Protein AF-A0A8T7LZI8-F1 (afdb_monomer_lite)

Foldseek 3Di:
DDDDPPPPDDDDPLLVQLLVLQVVCPPVRDLVVSLVVQVVCVVVVHDHSDNDSVVNVCSCVVVVSVVVSVVVVVVVVVVVVVVVVVVVVVVVVVVVVVVVVVVVVVVVVLVVVVVVDDPPPDDVVVVVVVVVVVVVVVCVVPVPDPDDPDPPPDDDPVNVVVVVVVVVVVVVVVVVVD

Secondary structure (DSSP, 8-state):
---------PPPHHHHHHHHHHHHTGGG--HHHHHHHHHHHHHTT---S---HHHHHHHHHHTTHHHHHHHHHHHHHHHHHHHHHHHHHHHHHHHHHHHHHHHHHHHHHHHHHHHH--TTTS-HHHHHHHHHHHHHHHHHH-TTS-------SS--HHHHHHHHHHHHHHHHHHHS--

Structure (mmCIF, N/CA/C/O backbone):
data_AF-A0A8T7LZI8-F1
#
_entry.id   AF-A0A8T7LZI8-F1
#
loop_
_atom_site.group_PDB
_atom_site.id
_atom_site.type_symbol
_atom_site.label_atom_id
_atom_site.label_alt_id
_atom_site.label_comp_id
_atom_site.label_asym_id
_atom_site.label_entity_id
_atom_site.label_seq_id
_atom_site.pdbx_PDB_ins_code
_atom_site.Cartn_x
_atom_site.Cartn_y
_atom_site.Cartn_z
_atom_site.occupancy
_atom_site.B_iso_or_equiv
_atom_site.auth_seq_id
_atom_site.auth_comp_id
_atom_site.auth_asym_id
_atom_site.auth_atom_id
_atom_site.pdbx_PDB_model_num
ATOM 1 N N . MET A 1 1 ? 42.777 -22.485 -9.499 1.00 44.94 1 MET A N 1
ATOM 2 C CA . MET A 1 1 ? 41.342 -22.242 -9.772 1.00 44.94 1 MET A CA 1
ATOM 3 C C . MET A 1 1 ? 41.044 -20.761 -9.567 1.00 44.94 1 MET A C 1
ATOM 5 O O . MET A 1 1 ? 41.254 -20.257 -8.471 1.00 44.94 1 MET A O 1
ATOM 9 N N . GLY A 1 2 ? 40.681 -20.036 -10.628 1.00 43.72 2 GLY A N 1
ATOM 10 C CA . GLY A 1 2 ? 40.571 -18.573 -10.607 1.00 43.72 2 GLY A CA 1
ATOM 11 C C . GLY A 1 2 ? 39.352 -18.068 -9.830 1.00 43.72 2 GLY A C 1
ATOM 12 O O . GLY A 1 2 ? 38.218 -18.408 -10.163 1.00 43.72 2 GLY A O 1
ATOM 13 N N . ARG A 1 3 ? 39.579 -17.220 -8.818 1.00 46.84 3 ARG A N 1
ATOM 14 C CA . ARG A 1 3 ? 38.527 -16.430 -8.161 1.00 46.84 3 ARG A CA 1
ATOM 15 C C . ARG A 1 3 ? 37.904 -15.488 -9.198 1.00 46.84 3 ARG A C 1
ATOM 17 O O . ARG A 1 3 ? 38.565 -14.560 -9.661 1.00 46.84 3 ARG A O 1
ATOM 24 N N . LYS A 1 4 ? 36.641 -15.720 -9.568 1.00 50.69 4 LYS A N 1
ATOM 25 C CA . LYS A 1 4 ? 35.862 -14.780 -10.386 1.00 50.69 4 LYS A CA 1
ATOM 26 C C . LYS A 1 4 ? 35.732 -13.467 -9.608 1.00 50.69 4 LYS A C 1
ATOM 28 O O . LYS A 1 4 ? 35.051 -13.427 -8.586 1.00 50.69 4 LYS A O 1
ATOM 33 N N . LYS A 1 5 ? 36.403 -12.409 -10.073 1.00 49.34 5 LYS A N 1
ATOM 34 C CA . LYS A 1 5 ? 36.212 -11.041 -9.573 1.00 49.34 5 LYS A CA 1
ATOM 35 C C . LYS A 1 5 ? 34.730 -10.686 -9.747 1.00 49.34 5 LYS A C 1
ATOM 37 O O . LYS A 1 5 ? 34.248 -10.633 -10.874 1.00 49.34 5 LYS A O 1
ATOM 42 N N . HIS A 1 6 ? 34.004 -10.500 -8.647 1.00 48.44 6 HIS A N 1
ATOM 43 C CA . HIS A 1 6 ? 32.673 -9.897 -8.682 1.00 48.44 6 HIS A CA 1
ATOM 44 C C . HIS A 1 6 ? 32.858 -8.412 -8.998 1.00 48.44 6 HIS A C 1
ATOM 46 O O . HIS A 1 6 ? 33.145 -7.607 -8.116 1.00 48.44 6 HIS A O 1
ATOM 52 N N . THR A 1 7 ? 32.782 -8.055 -10.276 1.00 55.03 7 THR A N 1
ATOM 53 C CA . THR A 1 7 ? 32.773 -6.655 -10.694 1.00 55.03 7 THR A CA 1
ATOM 54 C C . THR A 1 7 ? 31.419 -6.074 -10.303 1.00 55.03 7 THR A C 1
ATOM 56 O O . THR A 1 7 ? 30.397 -6.455 -10.873 1.00 55.03 7 THR A O 1
ATOM 59 N N . VAL A 1 8 ? 31.393 -5.178 -9.316 1.00 59.28 8 VAL A N 1
ATOM 60 C CA . VAL A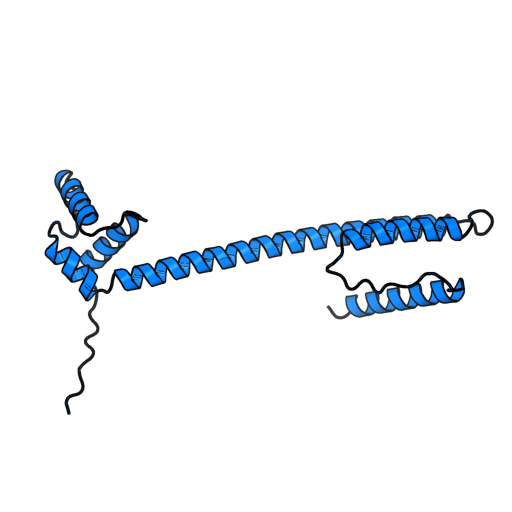 1 8 ? 30.192 -4.399 -8.994 1.00 59.28 8 VAL A CA 1
ATOM 61 C C . VAL A 1 8 ? 29.919 -3.495 -10.191 1.00 59.28 8 VAL A C 1
ATOM 63 O O . VAL A 1 8 ? 30.660 -2.550 -10.458 1.00 59.28 8 VAL A O 1
ATOM 66 N N . VAL A 1 9 ? 28.901 -3.834 -10.976 1.00 69.50 9 VAL A N 1
ATOM 67 C CA . VAL A 1 9 ? 28.511 -3.040 -12.138 1.00 69.50 9 VAL A CA 1
ATOM 68 C C . VAL A 1 9 ? 27.745 -1.824 -11.631 1.00 69.50 9 VAL A C 1
ATOM 70 O O . VAL A 1 9 ? 26.568 -1.921 -11.298 1.00 69.50 9 VAL A O 1
ATOM 73 N N . VAL A 1 10 ? 28.421 -0.679 -11.571 1.00 79.81 10 VAL A N 1
ATOM 74 C CA . VAL A 1 10 ? 27.788 0.593 -11.212 1.00 79.81 10 VAL A CA 1
ATOM 75 C C . VAL A 1 10 ? 26.843 1.023 -12.338 1.00 79.81 10 VAL A C 1
ATOM 77 O O . VAL A 1 10 ? 27.173 0.961 -13.529 1.00 79.81 10 VAL A O 1
ATOM 80 N N . GLU A 1 11 ? 25.629 1.406 -11.963 1.00 86.00 11 GLU A N 1
ATOM 81 C CA . GLU A 1 11 ? 24.611 1.888 -12.887 1.00 86.00 11 GLU A CA 1
ATOM 82 C C . GLU A 1 11 ? 24.877 3.331 -13.289 1.00 86.00 11 GLU A C 1
ATOM 84 O O . GLU A 1 11 ? 25.244 4.167 -12.469 1.00 86.00 11 GLU A O 1
ATOM 89 N N . THR A 1 12 ? 24.718 3.623 -14.578 1.00 91.31 12 THR A N 1
ATOM 90 C CA . THR A 1 12 ? 24.868 4.993 -15.071 1.00 91.31 12 THR A CA 1
ATOM 91 C C . THR A 1 12 ? 23.624 5.811 -14.741 1.00 91.31 12 THR A C 1
ATOM 93 O O . THR A 1 12 ? 22.514 5.280 -14.700 1.00 91.31 12 THR A O 1
ATOM 96 N N . GLU A 1 13 ? 23.775 7.124 -14.593 1.00 92.38 13 GLU A N 1
ATOM 97 C CA . GLU A 1 13 ? 22.636 8.018 -14.362 1.00 92.38 13 GLU A CA 1
ATOM 98 C C . GLU A 1 13 ? 21.570 7.889 -15.467 1.00 92.38 13 GLU A C 1
ATOM 100 O O . GLU A 1 13 ? 20.379 7.788 -15.185 1.00 92.38 13 GLU A O 1
ATOM 105 N N . ARG A 1 14 ? 21.995 7.763 -16.733 1.00 93.94 14 ARG A N 1
ATOM 106 C CA . ARG A 1 14 ? 21.086 7.570 -17.877 1.00 93.94 14 ARG A CA 1
ATOM 107 C C . ARG A 1 14 ? 20.278 6.275 -17.773 1.00 93.94 14 ARG A C 1
ATOM 109 O O . ARG A 1 14 ? 19.088 6.279 -18.075 1.00 93.94 14 ARG A O 1
ATOM 116 N N . SER A 1 15 ? 20.892 5.172 -17.344 1.00 93.69 15 SER A N 1
ATOM 117 C CA . SER A 1 15 ? 20.163 3.914 -17.141 1.00 93.69 15 SER A CA 1
ATOM 118 C C . SER A 1 15 ? 19.197 3.998 -15.962 1.00 93.69 15 SER A C 1
ATOM 120 O O . SER A 1 15 ? 18.090 3.481 -16.078 1.00 93.69 15 SER A O 1
ATOM 122 N N . GLN A 1 16 ? 19.556 4.705 -14.886 1.00 94.56 16 GLN A N 1
ATOM 123 C CA . GLN A 1 16 ? 18.649 4.920 -13.757 1.00 94.56 16 GLN A CA 1
ATOM 124 C C . GLN A 1 16 ? 17.446 5.786 -14.164 1.00 94.56 16 GLN A C 1
ATOM 126 O O . GLN A 1 16 ? 16.307 5.424 -13.887 1.00 94.56 16 GLN A O 1
ATOM 131 N N . GLN A 1 17 ? 17.669 6.881 -14.897 1.00 95.56 17 GLN A N 1
ATOM 132 C CA . GLN A 1 17 ? 16.585 7.699 -15.456 1.00 95.56 17 GLN A CA 1
ATOM 133 C C . GLN A 1 17 ? 15.675 6.870 -16.378 1.00 95.56 17 GLN A C 1
ATOM 135 O O . GLN A 1 17 ? 14.451 6.997 -16.336 1.00 95.56 17 GLN A O 1
ATOM 140 N N . ALA A 1 18 ? 16.258 5.979 -17.188 1.00 96.44 18 ALA A N 1
ATOM 141 C CA . ALA A 1 18 ? 15.488 5.083 -18.040 1.00 96.44 18 ALA A CA 1
ATOM 142 C C . ALA A 1 18 ? 14.675 4.054 -17.241 1.00 96.44 18 ALA A C 1
ATOM 144 O O . ALA A 1 18 ? 13.542 3.760 -17.619 1.00 96.44 18 ALA A O 1
ATOM 145 N N . PHE A 1 19 ? 15.217 3.552 -16.130 1.00 96.56 19 PHE A N 1
ATOM 146 C CA . PHE A 1 19 ? 14.504 2.670 -15.214 1.00 96.56 19 PHE A CA 1
ATOM 147 C C . PHE A 1 19 ? 13.309 3.367 -14.554 1.00 96.56 19 PHE A C 1
ATOM 149 O O . PHE A 1 19 ? 12.219 2.802 -14.549 1.00 96.56 19 PHE A O 1
ATOM 156 N N . GLU A 1 20 ? 13.465 4.591 -14.045 1.00 96.38 20 GLU A N 1
ATOM 157 C CA . GLU A 1 20 ? 12.340 5.325 -13.443 1.00 96.38 20 GLU A CA 1
ATOM 158 C C . GLU A 1 20 ? 11.250 5.635 -14.479 1.00 96.38 20 GLU A C 1
ATOM 160 O O . GLU A 1 20 ? 10.063 5.457 -14.210 1.00 96.38 20 GLU A O 1
ATOM 165 N N . ALA A 1 21 ? 11.635 6.006 -15.706 1.00 96.00 2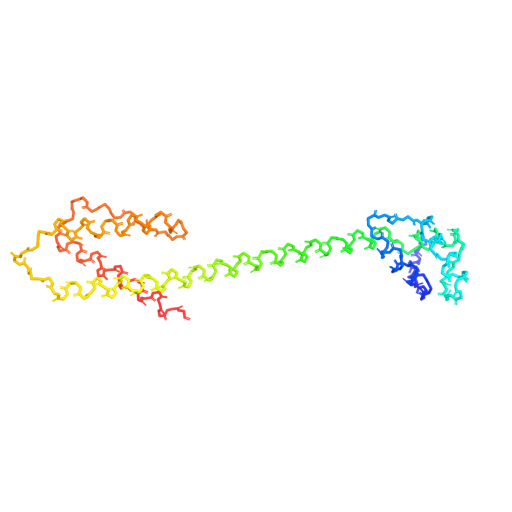1 ALA A N 1
ATOM 166 C CA . ALA A 1 21 ? 10.684 6.174 -16.804 1.00 96.00 21 ALA A CA 1
ATOM 167 C C . ALA A 1 21 ? 9.980 4.855 -17.172 1.00 96.00 21 ALA A C 1
ATOM 169 O O . ALA A 1 21 ? 8.788 4.856 -17.475 1.00 96.00 21 ALA A O 1
ATOM 170 N N . TYR A 1 22 ? 10.694 3.727 -17.123 1.00 96.62 22 TYR A N 1
ATOM 171 C CA . TYR A 1 22 ? 10.129 2.393 -17.330 1.00 96.62 22 TYR A CA 1
ATOM 172 C C . TYR A 1 22 ? 9.144 2.004 -16.223 1.00 96.62 22 TYR A C 1
ATOM 174 O O . TYR A 1 22 ? 8.077 1.461 -16.510 1.00 96.62 22 TYR A O 1
ATOM 182 N N . TRP A 1 23 ? 9.478 2.313 -14.969 1.00 95.44 23 TRP A N 1
ATOM 183 C CA . TRP A 1 23 ? 8.613 2.113 -13.809 1.00 95.44 23 TRP A CA 1
ATOM 184 C C . TRP A 1 23 ? 7.327 2.942 -13.911 1.00 95.44 23 TRP A C 1
ATOM 186 O O . TRP A 1 23 ? 6.235 2.407 -13.717 1.00 95.44 23 TRP A O 1
ATOM 196 N N . ALA A 1 24 ? 7.439 4.209 -14.318 1.00 95.38 24 ALA A N 1
ATOM 197 C CA . ALA A 1 24 ? 6.314 5.129 -14.480 1.00 95.38 24 ALA A CA 1
ATOM 198 C C . ALA A 1 24 ? 5.274 4.681 -15.529 1.00 95.38 24 ALA A C 1
ATOM 200 O O . ALA A 1 24 ? 4.142 5.158 -15.508 1.00 95.38 24 ALA A O 1
ATOM 201 N N . LEU A 1 25 ? 5.608 3.736 -16.419 1.00 94.31 25 LEU A N 1
ATOM 202 C CA . LEU A 1 25 ? 4.638 3.122 -17.341 1.00 94.31 25 LEU A CA 1
ATOM 203 C C . LEU A 1 25 ? 3.618 2.203 -16.634 1.00 94.31 25 LEU A C 1
ATOM 205 O O . LEU A 1 25 ? 2.662 1.744 -17.267 1.00 94.31 25 LEU A O 1
ATOM 209 N N . GLY A 1 26 ? 3.813 1.900 -15.345 1.00 91.75 26 GLY A N 1
ATOM 210 C CA . GLY A 1 26 ? 2.856 1.153 -14.532 1.00 91.75 26 GLY A CA 1
ATOM 211 C C . GLY A 1 26 ? 2.614 -0.266 -15.050 1.00 91.75 26 GLY A C 1
ATOM 212 O O . GLY A 1 26 ? 3.538 -0.940 -15.505 1.00 91.75 26 GLY A O 1
ATOM 213 N N . ALA A 1 27 ? 1.372 -0.752 -14.983 1.00 88.88 27 ALA A N 1
ATOM 214 C CA . ALA A 1 27 ? 1.004 -2.108 -15.414 1.00 88.88 27 ALA A CA 1
ATOM 215 C C . ALA A 1 27 ? 1.249 -2.369 -16.914 1.00 88.88 27 ALA A C 1
ATOM 217 O O . ALA A 1 27 ? 1.438 -3.506 -17.333 1.00 88.88 27 ALA A O 1
ATOM 218 N N . SER A 1 28 ? 1.298 -1.309 -17.723 1.00 89.69 28 SER A N 1
ATOM 219 C CA . SER A 1 28 ? 1.520 -1.373 -19.168 1.00 89.69 28 SER A CA 1
ATOM 220 C C . SER A 1 28 ? 2.997 -1.363 -19.571 1.00 89.69 28 SER A C 1
ATOM 222 O O . SER A 1 28 ? 3.291 -1.221 -20.759 1.00 89.69 28 SER A O 1
ATOM 224 N N . ARG A 1 29 ? 3.931 -1.483 -18.621 1.00 93.06 29 ARG A N 1
ATOM 225 C CA . ARG A 1 29 ? 5.375 -1.394 -18.870 1.00 93.06 29 ARG A CA 1
ATOM 226 C C . ARG A 1 29 ? 5.850 -2.405 -19.922 1.00 93.06 29 ARG A C 1
ATOM 228 O O . ARG A 1 29 ? 5.639 -3.607 -19.809 1.00 93.06 29 ARG A O 1
ATOM 235 N N . SER A 1 30 ? 6.526 -1.904 -20.952 1.00 96.25 30 SER A N 1
ATOM 236 C CA . SER A 1 30 ? 7.276 -2.712 -21.917 1.00 96.25 30 SER A CA 1
ATOM 237 C C . SER A 1 30 ? 8.419 -1.878 -22.490 1.00 96.25 30 SER A C 1
ATOM 239 O O . SER A 1 30 ? 8.333 -0.649 -22.541 1.00 96.25 30 SER A O 1
ATOM 241 N N . GLN A 1 31 ? 9.512 -2.528 -22.885 1.00 95.56 31 GLN A N 1
ATOM 242 C CA . GLN A 1 31 ? 10.673 -1.822 -23.438 1.00 95.56 31 GLN A CA 1
ATOM 243 C C . GLN A 1 31 ? 10.320 -1.098 -24.747 1.00 95.56 31 GLN A C 1
ATOM 245 O O . GLN A 1 31 ? 10.836 -0.014 -25.005 1.00 95.56 31 GLN A O 1
ATOM 250 N N . VAL A 1 32 ? 9.396 -1.662 -25.534 1.00 96.56 32 VAL A N 1
ATOM 251 C CA . VAL A 1 32 ? 8.866 -1.045 -26.759 1.00 96.56 32 VAL A CA 1
ATOM 252 C C . VAL A 1 32 ? 8.115 0.244 -26.430 1.00 96.56 32 VAL A C 1
ATOM 254 O O . VAL A 1 32 ? 8.451 1.291 -26.973 1.00 96.56 32 VAL A O 1
ATOM 257 N N . LYS A 1 33 ? 7.193 0.216 -25.458 1.00 96.44 33 LYS A N 1
ATOM 258 C CA . LYS A 1 33 ? 6.471 1.423 -25.017 1.00 96.44 33 LYS A CA 1
ATOM 259 C C . LYS A 1 33 ? 7.403 2.486 -24.437 1.00 96.44 33 LYS A C 1
ATOM 261 O O . LYS A 1 33 ? 7.206 3.674 -24.672 1.00 96.44 33 LYS A O 1
ATOM 266 N N . LEU A 1 34 ? 8.445 2.076 -23.708 1.00 97.31 34 LEU A N 1
ATOM 267 C CA . LEU A 1 34 ? 9.470 3.007 -23.231 1.00 97.31 34 LEU A CA 1
ATOM 268 C C . LEU A 1 34 ? 10.203 3.674 -24.400 1.00 97.31 34 LEU A C 1
ATOM 270 O O . LEU A 1 34 ? 10.415 4.884 -24.390 1.00 97.31 34 LEU A O 1
ATOM 274 N N . GLN A 1 35 ? 10.564 2.896 -25.420 1.00 97.62 35 GLN A N 1
ATOM 275 C CA . GLN A 1 35 ? 11.215 3.419 -26.614 1.00 97.62 35 GLN A CA 1
ATOM 276 C C . GLN A 1 35 ? 10.308 4.388 -27.381 1.00 97.62 35 GLN A C 1
ATOM 278 O O . GLN A 1 35 ? 10.768 5.451 -27.791 1.00 97.62 35 GLN A O 1
ATOM 283 N N . GLU A 1 36 ? 9.040 4.035 -27.588 1.00 96.81 36 GLU A N 1
ATOM 284 C CA . GLU A 1 36 ? 8.042 4.896 -28.233 1.00 96.81 36 GLU A CA 1
ATOM 285 C C . GLU A 1 36 ? 7.888 6.216 -27.481 1.00 96.81 36 GLU A C 1
ATOM 287 O O . GLU A 1 36 ? 7.964 7.285 -28.092 1.00 96.81 36 GLU A O 1
ATOM 292 N N . LYS A 1 37 ? 7.790 6.152 -26.148 1.00 96.62 37 LYS A N 1
ATOM 293 C CA . LYS A 1 37 ? 7.776 7.338 -25.292 1.00 96.62 37 LYS A CA 1
ATOM 294 C C . LYS A 1 37 ? 9.029 8.189 -25.490 1.00 96.62 37 LYS A C 1
ATOM 296 O O . LYS A 1 37 ? 8.909 9.385 -25.731 1.00 96.62 37 LYS A O 1
ATOM 301 N N . PHE A 1 38 ? 10.223 7.597 -25.459 1.00 97.81 38 PHE A N 1
ATOM 302 C CA . PHE A 1 38 ? 11.460 8.355 -25.661 1.00 97.81 38 PHE A CA 1
ATOM 303 C C . PHE A 1 38 ? 11.595 8.944 -27.066 1.00 97.81 38 PHE A C 1
ATOM 305 O O . PHE A 1 38 ? 12.137 10.038 -27.213 1.00 97.81 38 PHE A O 1
ATOM 312 N N . LYS A 1 39 ? 11.088 8.271 -28.103 1.00 97.50 39 LYS A N 1
ATOM 313 C CA . LYS A 1 39 ? 11.014 8.842 -29.456 1.00 97.50 39 LYS A CA 1
ATOM 314 C C . LYS A 1 39 ? 10.097 10.066 -29.484 1.00 97.50 39 LYS A C 1
ATOM 316 O O . LYS A 1 39 ? 10.491 11.093 -30.031 1.00 97.50 39 LYS A O 1
ATOM 321 N N . ALA A 1 40 ? 8.918 9.970 -28.871 1.00 96.75 40 ALA A N 1
ATOM 322 C CA . ALA A 1 40 ? 7.960 11.068 -28.801 1.00 96.75 40 ALA A CA 1
ATOM 323 C C . ALA A 1 40 ? 8.496 12.258 -27.989 1.00 96.75 40 ALA A C 1
ATOM 325 O O . ALA A 1 40 ? 8.396 13.400 -28.430 1.00 96.75 40 ALA A O 1
ATOM 326 N N . ASP A 1 41 ? 9.109 12.001 -26.835 1.00 96.50 41 ASP A N 1
ATOM 327 C CA . ASP A 1 41 ? 9.698 13.035 -25.980 1.00 96.50 41 ASP A CA 1
ATOM 328 C C . ASP A 1 41 ? 10.868 13.734 -26.691 1.00 96.50 41 ASP A C 1
ATOM 330 O O . ASP A 1 41 ? 10.930 14.963 -26.726 1.00 96.50 41 ASP A O 1
ATOM 334 N N . ARG A 1 42 ? 11.735 12.973 -27.374 1.00 96.62 42 ARG A N 1
ATOM 335 C CA . ARG A 1 42 ? 12.822 13.543 -28.182 1.00 96.62 42 ARG A CA 1
ATOM 336 C C . ARG A 1 42 ? 12.306 14.417 -29.325 1.00 96.62 42 ARG A C 1
ATOM 338 O O . ARG A 1 42 ? 12.898 15.458 -29.593 1.00 96.62 42 ARG A O 1
ATOM 345 N N . ALA A 1 43 ? 11.214 14.023 -29.985 1.00 96.06 43 ALA A N 1
ATOM 346 C CA . ALA A 1 43 ? 10.585 14.828 -31.036 1.00 96.06 43 ALA A CA 1
ATOM 347 C C . ALA A 1 43 ? 10.033 16.164 -30.505 1.00 96.06 43 ALA A C 1
ATOM 349 O O . ALA A 1 43 ? 9.965 17.138 -31.246 1.00 96.06 43 ALA A O 1
ATOM 350 N N . LYS A 1 44 ? 9.703 16.230 -29.210 1.00 96.31 44 LYS A N 1
ATOM 351 C CA . LYS A 1 44 ? 9.296 17.454 -28.503 1.00 96.31 44 LYS A CA 1
ATOM 352 C C . LYS A 1 44 ? 10.479 18.266 -27.956 1.00 96.31 44 LYS A C 1
ATOM 354 O O . LYS A 1 44 ? 10.264 19.225 -27.225 1.00 96.31 44 LYS A O 1
ATOM 359 N N . GLY A 1 45 ? 11.719 17.872 -28.255 1.00 95.50 45 GLY A N 1
ATOM 360 C CA . GLY A 1 45 ? 12.925 18.518 -27.728 1.00 95.50 45 GLY A CA 1
ATOM 361 C C . GLY A 1 45 ? 13.244 18.174 -26.269 1.00 95.50 45 GLY A C 1
ATOM 362 O O . GLY A 1 45 ? 14.147 18.770 -25.688 1.00 95.50 45 GLY A O 1
ATOM 363 N N . ILE A 1 46 ? 12.543 17.208 -25.668 1.00 94.69 46 ILE A N 1
ATOM 364 C CA . ILE A 1 46 ? 12.821 16.753 -24.304 1.00 94.69 46 ILE A CA 1
ATOM 365 C C . ILE A 1 46 ? 14.048 15.837 -24.343 1.00 94.69 46 ILE A C 1
ATOM 367 O O . ILE A 1 46 ? 14.120 14.893 -25.137 1.00 94.69 46 ILE A O 1
ATOM 371 N N . ALA A 1 47 ? 15.028 16.108 -23.481 1.00 93.25 47 ALA A N 1
ATOM 372 C CA . ALA A 1 47 ? 16.206 15.263 -23.348 1.00 93.25 47 ALA A CA 1
ATOM 373 C C . ALA A 1 47 ? 15.806 13.875 -22.823 1.00 93.25 47 ALA A C 1
ATOM 375 O O . ALA A 1 47 ? 15.155 13.755 -21.787 1.00 93.25 47 ALA A O 1
ATOM 376 N N . VAL A 1 48 ? 16.213 12.820 -23.535 1.00 95.50 48 VAL A N 1
ATOM 377 C CA . VAL A 1 48 ? 15.910 11.428 -23.174 1.00 95.50 48 VAL A CA 1
ATOM 378 C C . VAL A 1 48 ? 17.182 10.593 -23.014 1.00 95.50 48 VAL A C 1
ATOM 380 O O . VAL A 1 48 ? 18.167 10.818 -23.730 1.00 95.50 48 VAL A O 1
ATOM 383 N N . PRO A 1 49 ? 17.176 9.570 -22.139 1.00 94.44 49 PRO A N 1
ATOM 384 C CA . PRO A 1 49 ? 18.346 8.730 -21.916 1.00 94.44 49 PRO A CA 1
ATOM 385 C C . PRO A 1 49 ? 18.819 7.981 -23.158 1.00 94.44 49 PRO A C 1
ATOM 387 O O . PRO A 1 49 ? 20.021 7.862 -23.362 1.00 94.44 49 PRO A O 1
ATOM 390 N N . THR A 1 50 ? 17.912 7.479 -23.995 1.00 95.38 50 THR A N 1
ATOM 391 C CA . THR A 1 50 ? 18.217 6.857 -25.292 1.00 95.38 50 THR A CA 1
ATOM 392 C C . THR A 1 50 ? 16.924 6.642 -26.078 1.00 95.38 50 THR A C 1
ATOM 394 O O . THR A 1 50 ? 15.852 6.589 -25.494 1.00 95.38 50 THR A O 1
ATOM 397 N N . VAL A 1 51 ? 17.009 6.479 -27.398 1.00 95.19 51 VAL A N 1
ATOM 398 C CA . VAL A 1 51 ? 15.896 5.994 -28.246 1.00 95.19 51 VAL A CA 1
ATOM 399 C C . VAL A 1 51 ? 16.188 4.612 -28.844 1.00 95.19 51 VAL A C 1
ATOM 401 O O . VAL A 1 51 ? 15.395 4.081 -29.625 1.00 95.19 51 VAL A O 1
ATOM 404 N N . ASN A 1 52 ? 17.344 4.028 -28.519 1.00 96.50 52 ASN A N 1
ATOM 405 C CA . ASN A 1 52 ? 17.787 2.751 -29.061 1.00 96.50 52 ASN A CA 1
ATOM 406 C C . ASN A 1 52 ? 17.263 1.592 -28.201 1.00 96.50 52 ASN A C 1
ATOM 408 O O . ASN A 1 52 ? 17.647 1.450 -27.041 1.00 96.50 52 ASN A O 1
ATOM 412 N N . ILE A 1 53 ? 16.428 0.733 -28.793 1.00 96.25 53 ILE A N 1
ATOM 413 C CA . ILE A 1 53 ? 15.833 -0.416 -28.098 1.00 96.25 53 ILE A CA 1
ATOM 414 C C . ILE A 1 53 ? 16.878 -1.413 -27.592 1.00 96.25 53 ILE A C 1
ATOM 416 O O . ILE A 1 53 ? 16.711 -1.959 -26.506 1.00 96.25 53 ILE A O 1
ATOM 420 N N . ARG A 1 54 ? 17.982 -1.614 -28.326 1.00 96.69 54 ARG A N 1
ATOM 421 C CA . ARG A 1 54 ? 19.042 -2.543 -27.907 1.00 96.69 54 ARG A CA 1
ATOM 422 C C . ARG A 1 54 ? 19.681 -2.072 -26.608 1.00 96.69 54 ARG A C 1
ATOM 424 O O . ARG A 1 54 ? 19.786 -2.845 -25.671 1.00 96.69 54 ARG A O 1
ATOM 431 N N . GLN A 1 55 ? 19.970 -0.777 -26.510 1.00 95.56 55 GLN A N 1
ATOM 432 C CA . GLN A 1 55 ? 20.535 -0.183 -25.300 1.00 95.56 55 GLN A CA 1
ATOM 433 C C . GLN A 1 55 ? 19.582 -0.278 -24.099 1.00 95.56 55 GLN A C 1
ATOM 435 O O . GLN A 1 55 ? 20.026 -0.555 -22.989 1.00 95.56 55 GLN A O 1
ATOM 440 N N . ILE A 1 56 ? 18.275 -0.084 -24.313 1.00 95.69 56 ILE A N 1
ATOM 441 C CA . ILE A 1 56 ? 17.254 -0.272 -23.268 1.00 95.69 56 ILE A CA 1
ATOM 442 C C . ILE A 1 56 ? 17.232 -1.733 -22.800 1.00 95.69 56 ILE A C 1
ATOM 444 O O . ILE A 1 56 ? 17.203 -1.994 -21.597 1.00 95.69 56 ILE A O 1
ATOM 448 N N . SER A 1 57 ? 17.270 -2.681 -23.739 1.00 96.06 57 SER A N 1
ATOM 449 C CA . SER A 1 57 ? 17.314 -4.112 -23.435 1.00 96.06 57 SER A CA 1
ATOM 450 C C . SER A 1 57 ? 18.578 -4.485 -22.658 1.00 96.06 57 SER A C 1
ATOM 452 O O . SER A 1 57 ? 18.492 -5.158 -21.629 1.00 96.06 57 SER A O 1
ATOM 454 N N . ASP A 1 58 ? 19.734 -3.983 -23.092 1.00 96.06 58 ASP A N 1
ATOM 455 C CA . ASP A 1 58 ? 21.020 -4.206 -22.435 1.00 96.06 58 ASP A CA 1
ATOM 456 C C . ASP A 1 58 ? 21.009 -3.668 -21.005 1.00 96.06 58 ASP A C 1
ATOM 458 O O . ASP A 1 58 ? 21.427 -4.364 -20.084 1.00 96.06 58 ASP A O 1
ATOM 462 N N . TRP A 1 59 ? 20.486 -2.458 -20.784 1.00 95.94 59 TRP A N 1
ATOM 463 C CA . TRP A 1 59 ? 20.334 -1.896 -19.441 1.00 95.94 59 TRP A CA 1
ATOM 464 C C . TRP A 1 59 ? 19.381 -2.713 -18.576 1.00 95.94 59 TRP A C 1
ATOM 466 O O . TRP A 1 59 ? 19.721 -3.039 -17.439 1.00 95.94 59 TRP A O 1
ATOM 476 N N . SER A 1 60 ? 18.228 -3.101 -19.117 1.00 94.88 60 SER A N 1
ATOM 477 C CA . SER A 1 60 ? 17.255 -3.922 -18.401 1.00 94.88 60 SER A CA 1
ATOM 478 C C . SER A 1 60 ? 17.851 -5.247 -17.928 1.00 94.88 60 SER A C 1
ATOM 480 O O . SER A 1 60 ? 17.560 -5.675 -16.808 1.00 94.88 60 SER A O 1
ATOM 482 N N . ALA A 1 61 ? 18.666 -5.896 -18.764 1.00 94.38 61 ALA A N 1
ATOM 483 C CA . ALA A 1 61 ? 19.340 -7.144 -18.424 1.00 94.38 61 ALA A CA 1
ATOM 484 C C . ALA A 1 61 ? 20.501 -6.910 -17.446 1.00 94.38 61 ALA A C 1
ATOM 486 O O . ALA A 1 61 ? 20.547 -7.518 -16.378 1.00 94.38 61 ALA A O 1
ATOM 487 N N . LYS A 1 62 ? 21.406 -5.984 -17.779 1.00 93.81 62 LYS A N 1
ATOM 488 C CA . LYS A 1 62 ? 22.630 -5.693 -17.021 1.00 93.81 62 LYS A CA 1
ATOM 489 C C . LYS A 1 62 ? 22.353 -5.187 -15.606 1.00 93.81 62 LYS A C 1
ATOM 491 O O . LYS A 1 62 ? 23.073 -5.556 -14.685 1.00 93.81 62 LYS A O 1
ATOM 496 N N . TYR A 1 63 ? 21.320 -4.363 -15.436 1.00 93.56 63 TYR A N 1
ATOM 497 C CA . TYR A 1 63 ? 20.950 -3.756 -14.153 1.00 93.56 63 TYR A CA 1
ATOM 498 C C . TYR A 1 63 ? 19.741 -4.427 -13.492 1.00 93.56 63 TYR A C 1
ATOM 500 O O . TYR A 1 63 ? 19.215 -3.922 -12.499 1.00 93.56 63 TYR A O 1
ATOM 508 N N . GLY A 1 64 ? 19.282 -5.561 -14.032 1.00 93.19 64 GLY A N 1
ATOM 509 C CA . GLY A 1 64 ? 18.266 -6.400 -13.401 1.00 93.19 64 GLY A CA 1
ATOM 510 C C . GLY A 1 64 ? 16.943 -5.683 -13.133 1.00 93.19 64 GLY A C 1
ATOM 511 O O . GLY A 1 64 ? 16.355 -5.861 -12.066 1.00 93.19 64 GLY A O 1
ATOM 512 N N . TRP A 1 65 ? 16.451 -4.883 -14.084 1.00 94.50 65 TRP A N 1
ATOM 513 C 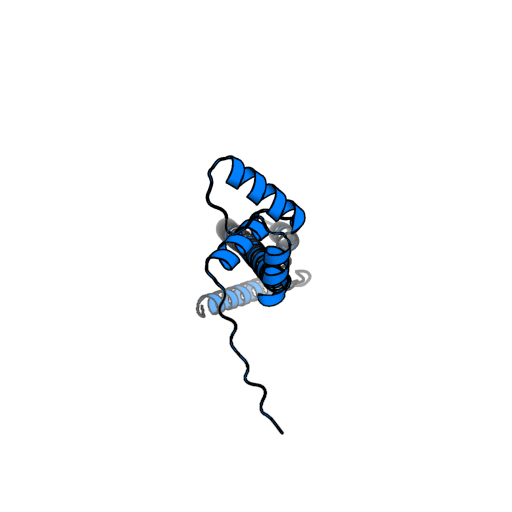CA . TRP A 1 65 ? 15.249 -4.056 -13.892 1.00 94.50 65 TRP A CA 1
ATOM 514 C C . TRP A 1 65 ? 14.028 -4.867 -13.451 1.00 94.50 65 TRP A C 1
ATOM 516 O O . TRP A 1 65 ? 13.274 -4.425 -12.591 1.00 94.50 65 TRP A O 1
ATOM 526 N N . GLN A 1 66 ? 13.867 -6.088 -13.968 1.00 93.38 66 GLN A N 1
ATOM 527 C CA . GLN A 1 66 ? 12.775 -6.981 -13.566 1.00 93.38 66 GLN A CA 1
ATOM 528 C C . GLN A 1 66 ? 12.864 -7.387 -12.090 1.00 93.38 66 GLN A C 1
ATOM 530 O O . GLN A 1 66 ? 11.846 -7.504 -11.412 1.00 93.38 66 GLN A O 1
ATOM 535 N N . ASN A 1 67 ? 14.081 -7.574 -11.571 1.00 93.00 67 ASN A N 1
ATOM 536 C CA . ASN A 1 67 ? 14.287 -7.872 -10.159 1.00 93.00 67 ASN A CA 1
ATOM 537 C C . ASN A 1 67 ? 13.986 -6.648 -9.289 1.00 93.00 67 ASN A C 1
ATOM 539 O O . ASN A 1 67 ? 13.260 -6.772 -8.309 1.00 93.00 67 ASN A O 1
ATOM 543 N N . LYS A 1 68 ? 14.469 -5.462 -9.685 1.00 93.38 68 LYS A N 1
ATOM 544 C CA . LYS A 1 68 ? 14.164 -4.199 -8.991 1.00 93.38 68 LYS A CA 1
ATOM 545 C C . LYS A 1 68 ? 12.662 -3.939 -8.909 1.00 93.38 68 LYS A C 1
ATOM 547 O O . LYS A 1 68 ? 12.157 -3.592 -7.851 1.00 93.38 68 LYS A O 1
ATOM 552 N N . ILE A 1 69 ? 11.951 -4.161 -10.013 1.00 93.75 69 ILE A N 1
ATOM 553 C CA . ILE A 1 69 ? 10.489 -4.068 -10.082 1.00 93.75 69 ILE A CA 1
ATOM 554 C C . ILE A 1 69 ? 9.839 -5.015 -9.087 1.00 93.75 69 ILE A C 1
ATOM 556 O O . ILE A 1 69 ? 8.968 -4.596 -8.336 1.00 93.75 69 ILE A O 1
ATOM 560 N N . ARG A 1 70 ? 10.263 -6.281 -9.064 1.00 92.44 70 ARG A N 1
ATOM 561 C CA . ARG A 1 70 ? 9.703 -7.278 -8.148 1.00 92.44 70 ARG A CA 1
ATOM 562 C C . ARG A 1 70 ? 9.880 -6.863 -6.689 1.00 92.44 70 ARG A C 1
ATOM 564 O O . ARG A 1 70 ? 8.932 -6.967 -5.923 1.00 92.44 70 ARG A O 1
ATOM 571 N N . VAL A 1 71 ? 11.069 -6.378 -6.333 1.00 93.12 71 VAL A N 1
ATOM 572 C CA . VAL A 1 71 ? 11.370 -5.886 -4.982 1.00 93.12 71 VAL A CA 1
ATOM 573 C C . VAL A 1 71 ? 10.505 -4.671 -4.649 1.00 93.12 71 VAL A C 1
ATOM 575 O O . VAL A 1 71 ? 9.821 -4.691 -3.636 1.00 93.12 71 VAL A O 1
ATOM 578 N N . ARG A 1 72 ? 10.444 -3.666 -5.531 1.00 93.69 72 ARG A N 1
ATOM 579 C CA . ARG A 1 72 ? 9.661 -2.441 -5.303 1.00 93.69 72 ARG A CA 1
ATOM 580 C C . ARG A 1 72 ? 8.161 -2.722 -5.163 1.00 93.69 72 ARG A C 1
ATOM 582 O O . ARG A 1 72 ? 7.539 -2.205 -4.246 1.00 93.69 72 ARG A O 1
ATOM 589 N N . VAL A 1 73 ? 7.602 -3.597 -6.005 1.00 92.62 73 VAL A N 1
ATOM 590 C CA . VAL A 1 73 ? 6.199 -4.047 -5.894 1.00 92.62 73 VAL A CA 1
ATOM 591 C C . VAL A 1 73 ? 5.957 -4.781 -4.573 1.00 92.62 73 VAL A C 1
ATOM 593 O O . VAL A 1 73 ? 4.937 -4.560 -3.930 1.00 92.62 73 VAL A O 1
ATOM 596 N N . ALA A 1 74 ? 6.878 -5.654 -4.156 1.00 91.25 74 ALA A N 1
ATOM 597 C CA . ALA A 1 74 ? 6.750 -6.366 -2.888 1.00 91.25 74 ALA A CA 1
ATOM 598 C C . ALA A 1 74 ? 6.813 -5.408 -1.686 1.00 91.25 74 ALA A C 1
ATOM 600 O O . ALA A 1 74 ? 6.031 -5.555 -0.751 1.00 91.25 74 ALA A O 1
ATOM 601 N N . GLU A 1 75 ? 7.698 -4.410 -1.726 1.00 91.50 75 GLU A N 1
ATOM 602 C CA . GLU A 1 75 ? 7.793 -3.370 -0.699 1.00 91.50 75 GLU A CA 1
ATOM 603 C C . GLU A 1 75 ? 6.539 -2.490 -0.640 1.00 91.50 75 GLU A C 1
ATOM 605 O O . GLU A 1 75 ? 6.075 -2.179 0.454 1.00 91.50 75 GLU A O 1
ATOM 610 N N . GLU A 1 76 ? 5.976 -2.095 -1.785 1.00 89.75 76 GLU A N 1
ATOM 611 C CA . GLU A 1 76 ? 4.720 -1.333 -1.847 1.00 89.75 76 GLU A CA 1
ATOM 612 C C . GLU A 1 76 ? 3.557 -2.139 -1.263 1.00 89.75 76 GLU A C 1
ATOM 614 O O . GLU A 1 76 ? 2.862 -1.648 -0.374 1.00 89.75 76 GLU A O 1
ATOM 619 N N . LEU A 1 77 ? 3.420 -3.408 -1.658 1.00 90.25 77 LEU A N 1
ATOM 620 C CA . LEU A 1 77 ? 2.391 -4.297 -1.119 1.00 90.25 77 LEU A CA 1
ATOM 621 C C . LEU A 1 77 ? 2.540 -4.499 0.396 1.00 90.25 77 LEU A C 1
ATOM 623 O O . LEU A 1 77 ? 1.550 -4.538 1.126 1.00 90.25 77 LEU A O 1
ATOM 627 N N . GLU A 1 78 ? 3.768 -4.629 0.895 1.00 89.44 78 GLU A N 1
ATOM 628 C CA . GLU A 1 78 ? 4.006 -4.781 2.330 1.00 89.44 78 GLU A CA 1
ATOM 629 C C . GLU A 1 78 ? 3.701 -3.487 3.096 1.00 89.44 78 GLU A C 1
ATOM 631 O O . GLU A 1 78 ? 3.096 -3.528 4.169 1.00 89.44 78 GLU A O 1
ATOM 636 N N . ARG A 1 79 ? 4.028 -2.320 2.530 1.00 90.75 79 ARG A N 1
ATOM 637 C CA . ARG A 1 79 ? 3.632 -1.024 3.105 1.00 90.75 79 ARG A CA 1
ATOM 638 C C . ARG A 1 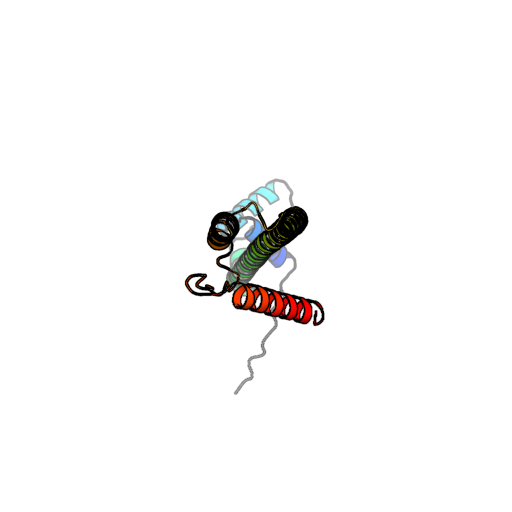79 ? 2.117 -0.889 3.185 1.00 90.75 79 ARG A C 1
ATOM 640 O O . ARG A 1 79 ? 1.616 -0.460 4.223 1.00 90.75 79 ARG A O 1
ATOM 647 N N . GLU A 1 80 ? 1.397 -1.284 2.138 1.00 88.25 80 GLU A N 1
ATOM 648 C CA . GLU A 1 80 ? -0.069 -1.292 2.125 1.00 88.25 80 GLU A CA 1
ATOM 649 C C . GLU A 1 80 ? -0.635 -2.226 3.200 1.00 88.25 80 GLU A C 1
ATOM 651 O O . GLU A 1 80 ? -1.526 -1.836 3.954 1.00 88.25 80 GLU A O 1
ATOM 656 N N . ARG A 1 81 ? -0.073 -3.432 3.353 1.00 90.12 81 ARG A N 1
ATOM 657 C CA . ARG A 1 81 ? -0.474 -4.377 4.410 1.00 90.12 81 ARG A CA 1
ATOM 658 C C . ARG A 1 81 ? -0.248 -3.820 5.810 1.00 90.12 81 ARG A C 1
ATOM 660 O O . ARG A 1 81 ? -1.132 -3.923 6.662 1.00 90.12 81 ARG A O 1
ATOM 667 N N . ILE A 1 82 ? 0.915 -3.221 6.057 1.00 90.94 82 ILE A N 1
ATOM 668 C CA . ILE A 1 82 ? 1.235 -2.598 7.345 1.00 90.94 82 ILE A CA 1
ATOM 669 C C . ILE A 1 82 ? 0.287 -1.424 7.617 1.00 90.94 82 ILE A C 1
ATOM 671 O O . ILE A 1 82 ? -0.193 -1.281 8.743 1.00 90.94 82 ILE A O 1
ATOM 675 N N . ALA A 1 83 ? -0.007 -0.601 6.608 1.00 91.56 83 ALA A N 1
ATOM 676 C CA . ALA A 1 83 ? -0.944 0.512 6.730 1.00 91.56 83 ALA A CA 1
ATOM 677 C C . ALA A 1 83 ? -2.360 0.021 7.068 1.00 91.56 83 ALA A C 1
ATOM 679 O O . ALA A 1 83 ? -2.931 0.474 8.058 1.00 91.56 83 ALA A O 1
ATOM 680 N N . ALA A 1 84 ? -2.866 -0.978 6.341 1.00 87.31 84 ALA A N 1
ATOM 681 C CA . ALA A 1 84 ? -4.176 -1.576 6.594 1.00 87.31 84 ALA A CA 1
ATOM 682 C C . ALA A 1 84 ? -4.269 -2.209 7.992 1.00 87.31 84 ALA A C 1
ATOM 684 O O . ALA A 1 84 ? -5.294 -2.109 8.665 1.00 87.31 84 ALA A O 1
ATOM 685 N N . ARG A 1 85 ? -3.191 -2.844 8.475 1.00 89.50 85 ARG A N 1
ATOM 686 C CA . ARG A 1 85 ? -3.136 -3.372 9.847 1.00 89.50 85 ARG A CA 1
ATOM 687 C C . ARG A 1 85 ? -3.204 -2.251 10.884 1.00 89.50 85 ARG A C 1
ATOM 689 O O . ARG A 1 85 ? -3.950 -2.381 11.849 1.00 89.50 85 ARG A O 1
ATOM 696 N N . LYS A 1 86 ? -2.446 -1.169 10.687 1.00 90.38 86 LYS A N 1
ATOM 697 C CA . LYS A 1 86 ? -2.457 -0.007 11.589 1.00 90.38 86 LYS A CA 1
ATOM 698 C C . LYS A 1 86 ? -3.814 0.689 11.620 1.00 90.38 86 LYS A C 1
ATOM 700 O O . LYS A 1 86 ? -4.213 1.172 12.671 1.00 90.38 86 LYS A O 1
ATOM 705 N N . GLU A 1 87 ? -4.505 0.761 10.489 1.00 86.06 87 GLU A N 1
ATOM 706 C CA . GLU A 1 87 ? -5.856 1.321 10.413 1.00 86.06 87 GLU A CA 1
ATOM 707 C C . GLU A 1 87 ? -6.846 0.469 11.212 1.00 86.06 87 GLU A C 1
ATOM 709 O O . GLU A 1 87 ? -7.470 0.976 12.139 1.00 86.06 87 GLU A O 1
ATOM 714 N N . LYS A 1 88 ? -6.857 -0.852 10.991 1.00 81.56 88 LYS A N 1
ATOM 715 C CA . LYS A 1 88 ? -7.668 -1.780 11.796 1.00 81.56 88 LYS A CA 1
ATOM 716 C C . LYS A 1 88 ? -7.369 -1.692 13.292 1.00 81.56 88 LYS A C 1
ATOM 718 O O . LYS A 1 88 ? -8.282 -1.768 14.107 1.00 81.56 88 LYS A O 1
ATOM 723 N N . GLU A 1 89 ? -6.101 -1.551 13.669 1.00 85.25 89 GLU A N 1
ATOM 724 C CA . GLU A 1 89 ? -5.701 -1.404 15.070 1.00 85.25 89 GLU A CA 1
ATOM 725 C C . GLU A 1 89 ? -6.214 -0.092 15.679 1.00 85.25 89 GLU A C 1
ATOM 727 O O . GLU A 1 89 ? -6.701 -0.095 16.808 1.00 85.25 89 GLU A O 1
ATOM 732 N N . LYS A 1 90 ? -6.173 1.016 14.928 1.00 85.12 90 LYS A N 1
ATOM 733 C CA . LYS A 1 90 ? -6.760 2.295 15.356 1.00 85.12 90 LYS A CA 1
ATOM 734 C C . LYS A 1 90 ? -8.268 2.191 15.540 1.00 85.12 90 LYS A C 1
ATOM 736 O O . LYS A 1 90 ? -8.768 2.644 16.567 1.00 85.12 90 LYS A O 1
ATOM 741 N N . ASP A 1 91 ? -8.966 1.562 14.599 1.00 77.31 91 ASP A N 1
ATOM 742 C CA . ASP A 1 91 ? -10.414 1.359 14.686 1.00 77.31 91 ASP A CA 1
ATOM 743 C C . ASP A 1 91 ? -10.769 0.509 15.909 1.00 77.31 91 ASP A C 1
ATOM 745 O O . ASP A 1 91 ? -11.670 0.845 16.681 1.00 77.31 91 ASP A O 1
ATOM 749 N N . GLN A 1 92 ? -10.004 -0.561 16.149 1.00 74.94 92 GLN A N 1
ATOM 750 C CA . GLN A 1 92 ? -10.155 -1.390 17.341 1.00 74.94 92 GLN A CA 1
ATOM 751 C C . GLN A 1 92 ? -9.871 -0.613 18.629 1.00 74.94 92 GLN A C 1
ATOM 753 O O . GLN A 1 92 ? -10.604 -0.779 19.604 1.00 74.94 92 GLN A O 1
ATOM 758 N N . ASP A 1 93 ? -8.841 0.231 18.668 1.00 78.56 93 ASP A N 1
ATOM 759 C CA . ASP A 1 93 ? -8.513 1.028 19.852 1.00 78.56 93 ASP A CA 1
ATOM 760 C C . ASP A 1 93 ? -9.5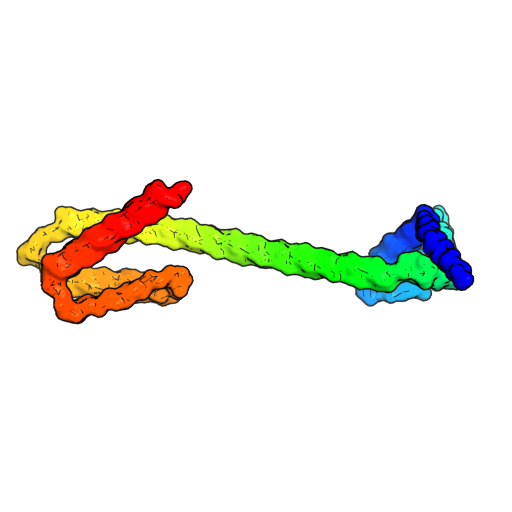69 2.109 20.130 1.00 78.56 93 ASP A C 1
ATOM 762 O O . ASP A 1 93 ? -9.987 2.306 21.274 1.00 78.56 93 ASP A O 1
ATOM 766 N N . GLN A 1 94 ? -10.086 2.759 19.085 1.00 72.69 94 GLN A N 1
ATOM 767 C CA . GLN A 1 94 ? -11.196 3.702 19.201 1.00 72.69 94 GLN A CA 1
ATOM 768 C C . GLN A 1 94 ? -12.466 3.004 19.698 1.00 72.69 94 GLN A C 1
ATOM 770 O O . GLN A 1 94 ? -13.100 3.488 20.640 1.00 72.69 94 GLN A O 1
ATOM 775 N N . ALA A 1 95 ? -12.792 1.830 19.153 1.00 69.50 95 ALA A N 1
ATOM 776 C CA . ALA A 1 95 ? -13.897 1.016 19.644 1.00 69.50 95 ALA A CA 1
ATOM 777 C C . ALA A 1 95 ? -13.691 0.625 21.118 1.00 69.50 95 ALA A C 1
ATOM 779 O O . ALA A 1 95 ? -14.610 0.756 21.923 1.00 69.50 95 ALA A O 1
ATOM 780 N N . ARG A 1 96 ? -12.474 0.226 21.524 1.00 71.31 96 ARG A N 1
ATOM 781 C CA . ARG A 1 96 ? -12.134 -0.049 22.936 1.00 71.31 96 ARG A CA 1
ATOM 782 C C . ARG A 1 96 ? -12.343 1.174 23.831 1.00 71.31 96 ARG A C 1
ATOM 784 O O . ARG A 1 96 ? -12.865 1.013 24.934 1.00 71.31 96 ARG A O 1
ATOM 791 N N . LYS A 1 97 ? -11.974 2.376 23.385 1.00 72.62 97 LYS A N 1
ATOM 792 C CA . LYS A 1 97 ? -12.167 3.624 24.146 1.00 72.62 97 LYS A CA 1
ATOM 793 C C . LYS A 1 97 ? -13.642 3.962 24.334 1.00 72.62 97 LYS A C 1
ATOM 795 O O . LYS A 1 97 ? -14.052 4.199 25.469 1.00 72.62 97 LYS A O 1
ATOM 800 N N . ILE A 1 98 ? -14.438 3.919 23.263 1.00 65.88 98 ILE A N 1
ATOM 801 C CA . ILE A 1 98 ? -15.893 4.145 23.327 1.00 65.88 98 ILE A CA 1
ATOM 802 C C . ILE A 1 98 ? -16.530 3.136 24.286 1.00 65.88 98 ILE A C 1
ATOM 804 O O . ILE A 1 98 ? -17.250 3.517 25.207 1.00 65.88 98 ILE A O 1
ATOM 808 N N . ARG A 1 99 ? -16.167 1.857 24.144 1.00 60.62 99 ARG A N 1
ATOM 809 C CA . ARG A 1 99 ? -16.640 0.762 24.997 1.00 60.62 99 ARG A CA 1
ATOM 810 C C . ARG A 1 99 ? -16.324 0.965 26.480 1.00 60.62 99 ARG A C 1
ATOM 812 O O . ARG A 1 99 ? -17.206 0.799 27.318 1.00 60.62 99 ARG A O 1
ATOM 819 N N . ARG A 1 100 ? -15.094 1.367 26.822 1.00 68.25 100 ARG A N 1
ATOM 820 C CA . ARG A 1 100 ? -14.719 1.715 28.208 1.00 68.25 100 ARG A CA 1
ATOM 821 C C . ARG A 1 100 ? -15.528 2.903 28.734 1.00 68.25 100 ARG A C 1
ATOM 823 O O . ARG A 1 100 ? -15.939 2.892 29.891 1.00 68.25 100 ARG A O 1
ATOM 830 N N . GLY A 1 101 ? -15.770 3.907 27.891 1.00 65.62 101 GLY A N 1
ATOM 831 C CA . GLY A 1 101 ? -16.601 5.063 28.228 1.00 65.62 101 GLY A CA 1
ATOM 832 C C . GLY A 1 101 ? -18.033 4.669 28.591 1.00 65.62 101 GLY A C 1
ATOM 833 O O . GLY A 1 101 ? -18.517 5.061 29.652 1.00 65.62 101 GLY A O 1
ATOM 834 N N . LEU A 1 102 ? -18.672 3.842 27.759 1.00 60.94 102 LEU A N 1
ATOM 835 C CA . LEU A 1 102 ? -20.025 3.334 28.002 1.00 60.94 102 LEU A CA 1
ATOM 836 C C . LEU A 1 102 ? -20.094 2.486 29.273 1.00 60.94 102 LEU A C 1
ATOM 838 O O . LEU A 1 102 ? -20.954 2.725 30.115 1.00 60.94 102 LEU A O 1
ATOM 842 N N . LEU A 1 103 ? -19.152 1.557 29.474 1.00 62.97 103 LEU A N 1
ATOM 843 C CA . LEU A 1 103 ? -19.108 0.739 30.690 1.00 62.97 103 LEU A CA 1
ATOM 844 C C . LEU A 1 103 ? -19.021 1.606 31.956 1.00 62.97 103 LEU A C 1
ATOM 846 O O . LEU A 1 103 ? -19.740 1.366 32.923 1.00 62.97 103 LEU A O 1
ATOM 850 N N . ASN A 1 104 ? -18.188 2.649 31.940 1.00 65.19 104 ASN A N 1
ATOM 851 C CA . ASN A 1 104 ? -18.079 3.579 33.063 1.00 65.19 104 ASN A CA 1
ATOM 852 C C . ASN A 1 104 ? -19.383 4.352 33.315 1.00 65.19 104 ASN A C 1
ATOM 854 O O . ASN A 1 104 ? -19.713 4.624 34.468 1.00 65.19 104 ASN A O 1
ATOM 858 N N . GLN A 1 105 ? -20.127 4.711 32.265 1.00 57.66 105 GLN A N 1
ATOM 859 C CA . GLN A 1 105 ? -21.448 5.329 32.407 1.00 57.66 105 GLN A CA 1
ATOM 860 C C . GLN A 1 105 ? -22.464 4.347 33.003 1.00 57.66 105 GLN A C 1
ATOM 862 O O . GLN A 1 105 ? -23.167 4.710 33.943 1.00 57.66 105 GLN A O 1
ATOM 867 N N . PHE A 1 106 ? -22.483 3.095 32.539 1.00 56.72 106 PHE A N 1
ATOM 868 C CA . PHE A 1 106 ? -23.345 2.051 33.099 1.00 56.72 106 PHE A CA 1
ATOM 869 C C . PHE A 1 106 ? -23.067 1.796 34.581 1.00 56.72 106 PHE A C 1
ATOM 871 O O . PHE A 1 106 ? -24.004 1.751 35.373 1.00 56.72 106 PHE A O 1
ATOM 878 N N . ILE A 1 107 ? -21.793 1.699 34.979 1.00 62.94 107 ILE A N 1
ATOM 879 C CA . ILE A 1 107 ? -21.409 1.543 36.391 1.00 62.94 107 ILE A CA 1
ATOM 880 C C . ILE A 1 107 ? -21.930 2.719 37.229 1.00 62.94 107 ILE A C 1
ATOM 882 O O . ILE A 1 107 ? -22.432 2.510 38.330 1.00 62.94 107 ILE A O 1
ATOM 886 N N . LYS A 1 108 ? -21.856 3.957 36.718 1.00 62.06 108 LYS A N 1
ATOM 887 C CA . LYS A 1 108 ? -22.400 5.130 37.422 1.00 62.06 108 LYS A CA 1
ATOM 888 C C . LYS A 1 108 ? -23.913 5.040 37.608 1.00 62.06 108 LYS A C 1
ATOM 890 O O . LYS A 1 108 ? -24.373 5.199 38.733 1.00 62.06 108 LYS A O 1
ATOM 895 N N . ILE A 1 109 ? -24.656 4.738 36.540 1.00 53.78 109 ILE A N 1
ATOM 896 C CA . ILE A 1 109 ? -26.119 4.579 36.591 1.00 53.78 109 ILE A CA 1
ATOM 897 C C . ILE A 1 109 ? -26.498 3.476 37.584 1.00 53.78 109 ILE A C 1
ATOM 899 O O . ILE A 1 109 ? -27.408 3.655 38.389 1.00 53.78 109 ILE A O 1
ATOM 903 N N . PHE A 1 110 ? -25.771 2.357 37.572 1.00 56.25 110 PHE A N 1
ATOM 904 C CA . PHE A 1 110 ? -26.006 1.257 38.499 1.00 56.25 110 PHE A CA 1
ATOM 905 C C . PHE A 1 110 ? -25.772 1.672 39.957 1.00 56.25 110 PHE A C 1
ATOM 907 O O . PHE A 1 110 ? -26.645 1.466 40.794 1.00 56.25 110 PHE A O 1
ATOM 914 N N . ASN A 1 111 ? -24.648 2.330 40.254 1.00 61.09 111 ASN A N 1
ATOM 915 C CA . ASN A 1 111 ? -24.336 2.815 41.603 1.00 61.09 111 ASN A CA 1
ATOM 916 C C . ASN A 1 111 ? -25.348 3.869 42.095 1.00 61.09 111 ASN A C 1
ATOM 918 O O . ASN A 1 111 ? -25.635 3.958 43.287 1.00 61.09 111 ASN A O 1
ATOM 922 N N . GLU A 1 112 ? -25.879 4.703 41.199 1.00 56.47 112 GLU A N 1
ATOM 923 C CA . GLU A 1 112 ? -26.940 5.662 41.527 1.00 56.47 112 GLU A CA 1
ATOM 924 C C . GLU A 1 112 ? -28.284 4.969 41.779 1.00 56.47 112 GLU A C 1
ATOM 926 O O . GLU A 1 112 ? -28.993 5.333 42.721 1.00 56.47 112 GLU A O 1
ATOM 931 N N . ALA A 1 113 ? -28.626 3.950 40.990 1.00 52.72 113 ALA A N 1
ATOM 932 C CA . ALA A 1 113 ? -29.811 3.131 41.214 1.00 52.72 113 ALA A CA 1
ATOM 933 C C . ALA A 1 113 ? -29.716 2.366 42.545 1.00 52.72 113 ALA A C 1
ATOM 935 O O . ALA A 1 113 ? -30.676 2.372 43.312 1.00 52.72 113 ALA A O 1
ATOM 936 N N . GLU A 1 114 ? -28.554 1.784 42.861 1.00 54.50 114 GLU A N 1
ATOM 937 C CA . GLU A 1 114 ? -28.268 1.090 44.125 1.00 54.50 114 GLU A CA 1
ATOM 938 C C . GLU A 1 114 ? -28.491 1.996 45.341 1.00 54.50 114 GLU A C 1
ATOM 940 O O . GLU A 1 114 ? -29.147 1.600 46.300 1.00 54.50 114 GLU A O 1
ATOM 945 N N . LYS A 1 115 ? -28.024 3.249 45.288 1.00 59.44 115 LYS A N 1
ATOM 946 C CA . LYS A 1 115 ? -28.232 4.221 46.377 1.00 59.44 115 LYS A CA 1
ATOM 947 C C . LYS A 1 115 ? -29.700 4.591 46.596 1.00 59.44 115 LYS A C 1
ATOM 949 O O . LYS A 1 115 ? -30.078 4.948 47.709 1.00 59.44 115 LYS A O 1
ATOM 95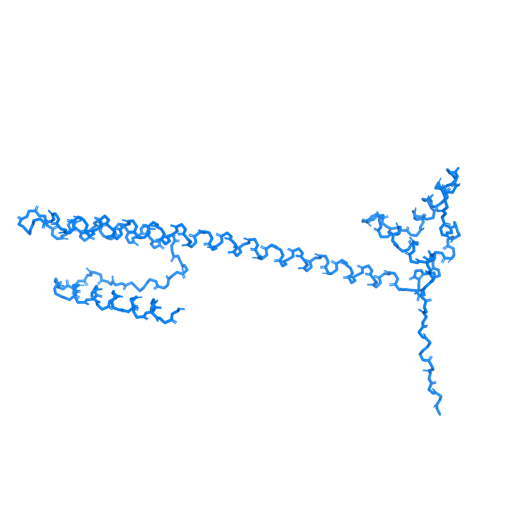4 N N . ASN A 1 116 ? -30.514 4.536 45.543 1.00 49.97 116 ASN A N 1
ATOM 955 C CA . ASN A 1 116 ? -31.934 4.895 45.581 1.00 49.97 116 ASN A CA 1
ATOM 956 C C . ASN A 1 116 ? -32.861 3.680 45.769 1.00 49.97 116 ASN A C 1
ATOM 958 O O . ASN A 1 116 ? -34.067 3.844 45.981 1.00 49.97 116 ASN A O 1
ATOM 962 N N . LEU A 1 117 ? -32.312 2.464 45.721 1.00 52.38 117 LEU A N 1
ATOM 963 C CA . LEU A 1 117 ? -33.020 1.216 45.972 1.00 52.38 117 LEU A CA 1
ATOM 964 C C . LEU A 1 117 ? -33.389 1.125 47.460 1.00 52.38 117 LEU A C 1
ATOM 966 O O . LEU A 1 117 ? -32.560 0.846 48.323 1.00 52.38 117 LEU A O 1
ATOM 970 N N . LYS A 1 118 ? -34.671 1.345 47.772 1.00 49.22 118 LYS A N 1
ATOM 971 C CA . LYS A 1 118 ? -35.223 1.030 49.096 1.00 49.22 118 LYS A CA 1
ATOM 972 C C . LYS A 1 118 ? -35.415 -0.494 49.203 1.00 49.22 118 LYS A C 1
ATOM 974 O O . LYS A 1 118 ? -36.130 -1.039 48.359 1.00 49.22 118 LYS A O 1
ATOM 979 N N . PRO A 1 119 ? -34.848 -1.170 50.226 1.00 48.78 119 PRO A N 1
ATOM 980 C CA . PRO A 1 119 ? -34.874 -2.633 50.363 1.00 48.78 119 PRO A CA 1
ATOM 981 C C . PRO A 1 119 ? -36.272 -3.264 50.301 1.00 48.78 119 PRO A C 1
ATOM 983 O O . PRO A 1 119 ? -36.412 -4.406 49.877 1.00 48.78 119 PRO A O 1
ATOM 986 N N . ASP A 1 120 ? -37.302 -2.506 50.679 1.00 49.06 120 ASP A N 1
ATOM 987 C CA . ASP A 1 120 ? -38.629 -3.049 50.974 1.00 49.06 120 ASP A CA 1
ATOM 988 C C . ASP A 1 120 ? -39.604 -3.056 49.781 1.00 49.06 120 ASP A C 1
ATOM 990 O O . ASP A 1 120 ? -40.745 -3.488 49.940 1.00 49.06 120 ASP A O 1
ATOM 994 N N . LYS A 1 121 ? -39.224 -2.541 48.595 1.00 46.97 121 LYS A N 1
ATOM 995 C CA . LYS A 1 121 ? -40.193 -2.325 47.490 1.00 46.97 121 LYS A CA 1
ATOM 996 C C . LYS A 1 121 ? -39.775 -2.750 46.081 1.00 46.97 121 LYS A C 1
ATOM 998 O O . LYS A 1 121 ? -40.568 -2.577 45.160 1.00 46.97 121 LYS A O 1
ATOM 1003 N N . ILE A 1 122 ? -38.597 -3.335 45.883 1.00 50.09 122 ILE A N 1
ATOM 1004 C CA . ILE A 1 122 ? -38.198 -3.899 44.583 1.00 50.09 122 ILE A CA 1
ATOM 1005 C C . ILE A 1 122 ? -37.841 -5.365 44.800 1.00 50.09 122 ILE A C 1
ATOM 1007 O O . ILE A 1 122 ? -36.976 -5.676 45.618 1.00 50.09 122 ILE A O 1
ATOM 1011 N N . SER A 1 123 ? -38.512 -6.281 44.091 1.00 52.44 123 SER A N 1
ATOM 1012 C CA . SER A 1 123 ? -38.119 -7.687 44.149 1.00 52.44 123 SER A CA 1
ATOM 1013 C C . SER A 1 123 ? -36.736 -7.812 43.513 1.00 52.44 123 SER A C 1
ATOM 1015 O O . SER A 1 123 ? -36.504 -7.360 42.391 1.00 52.44 123 SER A O 1
ATOM 1017 N N . TRP A 1 124 ? -35.801 -8.426 44.233 1.00 48.91 124 TRP A N 1
ATOM 1018 C CA . TRP A 1 124 ? -34.435 -8.676 43.768 1.00 48.91 124 TRP A CA 1
ATOM 1019 C C . TRP A 1 124 ? -34.376 -9.353 42.388 1.00 48.91 124 TRP A C 1
ATOM 1021 O O . TRP A 1 124 ? -33.425 -9.147 41.642 1.00 48.91 124 TRP A O 1
ATOM 1031 N N . THR A 1 125 ? -35.428 -10.079 42.004 1.00 45.62 125 THR A N 1
ATOM 1032 C CA . THR A 1 125 ? -35.623 -10.623 40.655 1.00 45.62 125 THR A CA 1
ATOM 1033 C C . THR A 1 125 ? -35.649 -9.554 39.560 1.00 45.62 125 THR A C 1
ATOM 1035 O O . THR A 1 125 ? -34.978 -9.735 38.552 1.00 45.62 125 THR A O 1
ATOM 1038 N N . THR A 1 126 ? -36.299 -8.407 39.775 1.00 47.94 126 THR A N 1
ATOM 1039 C CA . THR A 1 126 ? -36.362 -7.310 38.787 1.00 47.94 126 THR A CA 1
ATOM 1040 C C . THR A 1 126 ? -34.989 -6.653 38.591 1.00 47.94 126 THR A C 1
ATOM 1042 O O . THR A 1 126 ? -34.588 -6.336 37.472 1.00 47.94 126 THR A O 1
ATOM 1045 N N . ALA A 1 127 ? -34.223 -6.490 39.676 1.00 50.78 127 ALA A N 1
ATOM 1046 C CA . ALA A 1 127 ? -32.866 -5.943 39.619 1.00 50.78 127 ALA A CA 1
ATOM 1047 C C . ALA A 1 127 ? -31.882 -6.909 38.929 1.00 50.78 127 ALA A C 1
ATOM 1049 O O . ALA A 1 127 ? -31.047 -6.484 38.131 1.00 50.78 127 ALA A O 1
ATOM 1050 N N . ILE A 1 128 ? -32.008 -8.215 39.194 1.00 52.28 128 ILE A N 1
ATOM 1051 C CA . ILE A 1 128 ? -31.201 -9.267 38.557 1.00 52.28 128 ILE A CA 1
ATOM 1052 C C . ILE A 1 128 ? -31.555 -9.420 37.071 1.00 52.28 128 ILE A C 1
ATOM 1054 O O . ILE A 1 128 ? -30.657 -9.639 36.260 1.00 52.28 128 ILE A O 1
ATOM 1058 N N . GLU A 1 129 ? -32.826 -9.280 36.688 1.00 47.91 129 GLU A N 1
ATOM 1059 C CA . GLU A 1 129 ? -33.252 -9.298 35.283 1.00 47.91 129 GLU A CA 1
ATOM 1060 C C . GLU A 1 129 ? -32.718 -8.091 34.509 1.00 47.91 129 GLU A C 1
ATOM 1062 O O . GLU A 1 129 ? -32.155 -8.276 33.432 1.00 47.91 129 GLU A O 1
ATOM 1067 N N . ALA A 1 130 ? -32.778 -6.885 35.082 1.00 47.56 130 ALA A N 1
ATOM 1068 C CA . ALA A 1 130 ? -32.179 -5.694 34.478 1.00 47.56 130 ALA A CA 1
ATOM 1069 C C . ALA A 1 130 ? -30.656 -5.848 34.299 1.00 47.56 130 ALA A C 1
ATOM 1071 O O . ALA A 1 130 ? -30.121 -5.578 33.224 1.00 47.56 130 ALA A O 1
ATOM 1072 N N . LEU A 1 131 ? -29.958 -6.370 35.315 1.00 55.94 131 LEU A N 1
ATOM 1073 C CA . LEU A 1 131 ? -28.530 -6.698 35.231 1.00 55.94 131 LEU A CA 1
ATOM 1074 C C . LEU A 1 131 ? -28.230 -7.758 34.165 1.00 55.94 131 LEU A C 1
ATOM 1076 O O . LEU A 1 131 ? -27.251 -7.622 33.433 1.00 55.94 131 LEU A O 1
ATOM 1080 N N . ARG A 1 132 ? -29.053 -8.809 34.056 1.00 51.88 132 ARG A N 1
ATOM 1081 C CA . ARG A 1 132 ? -28.900 -9.864 33.040 1.00 51.88 132 ARG A CA 1
ATOM 1082 C C . ARG A 1 132 ? -29.077 -9.331 31.627 1.00 51.88 132 ARG A C 1
ATOM 1084 O O . ARG A 1 132 ? -28.307 -9.734 30.761 1.00 51.88 132 ARG A O 1
ATOM 1091 N N . LEU A 1 133 ? -30.041 -8.442 31.407 1.00 45.19 133 LEU A N 1
ATOM 1092 C CA . LEU A 1 133 ? -30.311 -7.849 30.097 1.00 45.19 133 LEU A CA 1
ATOM 1093 C C . LEU A 1 133 ? -29.133 -6.967 29.653 1.00 45.19 133 LEU A C 1
ATOM 1095 O O . LEU A 1 133 ? -28.602 -7.153 28.561 1.00 45.19 133 LEU A O 1
ATOM 1099 N N . ILE A 1 134 ? -28.615 -6.139 30.567 1.00 49.22 134 ILE A N 1
ATOM 1100 C CA . ILE A 1 134 ? -27.412 -5.316 30.348 1.00 49.22 134 ILE A CA 1
ATOM 1101 C C . ILE A 1 134 ? -26.170 -6.194 30.094 1.00 49.22 134 ILE A C 1
ATOM 1103 O O . ILE A 1 134 ? -25.363 -5.905 29.211 1.00 49.22 134 ILE A O 1
ATOM 1107 N N . LEU A 1 135 ? -26.010 -7.301 30.828 1.00 51.94 135 LEU A N 1
ATOM 1108 C CA . LEU A 1 135 ? -24.910 -8.260 30.641 1.00 51.94 135 LEU A CA 1
ATOM 1109 C C . LEU A 1 135 ? -25.035 -9.091 29.350 1.00 51.94 135 LEU A C 1
ATOM 1111 O O . LEU A 1 135 ? -24.014 -9.516 28.805 1.00 51.94 135 LEU A O 1
ATOM 1115 N N . GLN A 1 136 ? -26.249 -9.351 28.862 1.00 47.56 136 GLN A N 1
ATOM 1116 C CA . GLN A 1 136 ? -26.486 -10.048 27.594 1.00 47.56 136 GLN A CA 1
ATOM 1117 C C . GLN A 1 136 ? -26.217 -9.149 26.389 1.00 47.56 136 GLN A C 1
ATOM 1119 O O . GLN A 1 136 ? -25.531 -9.598 25.472 1.00 47.56 136 GLN A O 1
ATOM 1124 N N . GLU A 1 137 ? -26.679 -7.896 26.413 1.00 41.53 137 GLU A N 1
ATOM 1125 C CA . GLU A 1 137 ? -26.353 -6.907 25.373 1.00 41.53 137 GLU A CA 1
ATOM 1126 C C . GLU A 1 137 ? -24.846 -6.639 25.328 1.00 41.53 137 GLU A C 1
ATOM 1128 O O . GLU A 1 137 ? -24.233 -6.667 24.265 1.00 41.53 137 GLU A O 1
ATOM 1133 N N . SER A 1 138 ? -24.220 -6.542 26.504 1.00 44.94 138 SER A N 1
ATOM 1134 C CA . SER A 1 138 ? -22.769 -6.532 26.659 1.00 44.94 138 SER A CA 1
ATOM 1135 C C . SER A 1 138 ? -22.131 -7.752 25.966 1.00 44.94 138 SER A C 1
ATOM 1137 O O . SER A 1 138 ? -21.299 -7.615 25.071 1.00 44.94 138 SER A O 1
ATOM 1139 N N . ARG A 1 139 ? -22.529 -8.979 26.300 1.00 46.84 139 ARG A N 1
ATOM 1140 C CA . ARG A 1 139 ? -21.890 -10.188 25.749 1.00 46.84 139 ARG A CA 1
ATOM 1141 C C . ARG A 1 139 ? -22.008 -10.366 24.237 1.00 46.84 139 ARG A C 1
ATOM 1143 O O . ARG A 1 139 ? -21.129 -11.008 23.675 1.00 46.84 139 ARG A O 1
ATOM 1150 N N . ALA A 1 140 ? -23.036 -9.818 23.595 1.00 46.34 140 ALA A N 1
ATOM 1151 C CA . ALA A 1 140 ? -23.153 -9.846 22.138 1.00 46.34 140 ALA A CA 1
ATOM 1152 C C . ALA A 1 140 ? -22.173 -8.877 21.438 1.00 46.34 140 ALA A C 1
ATOM 1154 O O . ALA A 1 140 ? -21.772 -9.135 20.307 1.00 46.34 140 ALA A O 1
ATOM 1155 N N . GLU A 1 141 ? -21.736 -7.806 22.114 1.00 42.16 141 GLU A N 1
ATOM 1156 C CA . GLU A 1 141 ? -20.782 -6.808 21.593 1.00 42.16 141 GLU A CA 1
ATOM 1157 C C . GLU A 1 141 ? -19.327 -6.982 22.096 1.00 42.16 141 GLU A C 1
ATOM 1159 O O . GLU A 1 141 ? -18.416 -6.315 21.594 1.00 42.16 141 GLU A O 1
ATOM 1164 N N . PHE A 1 142 ? -19.074 -7.864 23.076 1.00 49.00 142 PHE A N 1
ATOM 1165 C CA . PHE A 1 142 ? -17.775 -8.031 23.759 1.00 49.00 142 PHE A CA 1
ATOM 1166 C C . PHE A 1 142 ? -17.150 -9.438 23.633 1.00 49.00 142 PHE A C 1
ATOM 1168 O O . PHE A 1 142 ? -16.614 -9.957 24.615 1.00 49.00 142 PHE A O 1
ATOM 1175 N N . ASP A 1 143 ? -17.162 -10.047 22.444 1.00 52.25 143 ASP A N 1
ATOM 1176 C CA . ASP A 1 143 ? -16.564 -11.380 22.196 1.00 52.25 143 ASP A CA 1
ATOM 1177 C C . ASP A 1 143 ? -15.037 -11.432 22.489 1.00 52.25 143 ASP A C 1
ATOM 1179 O O . ASP A 1 143 ? -14.468 -12.476 22.797 1.00 52.25 143 ASP A O 1
ATOM 1183 N N . ASP A 1 144 ? -14.372 -10.269 22.510 1.00 48.59 144 ASP A N 1
ATOM 1184 C CA . ASP A 1 144 ? -12.927 -10.133 22.753 1.00 48.59 144 ASP A CA 1
ATOM 1185 C C . ASP A 1 144 ? -12.533 -10.056 24.245 1.00 48.59 144 ASP A C 1
ATOM 1187 O O . ASP A 1 144 ? -11.344 -10.022 24.577 1.00 48.59 144 ASP A O 1
ATOM 1191 N N . MET A 1 145 ? -13.498 -9.954 25.168 1.00 41.44 145 MET A N 1
ATOM 1192 C CA . MET A 1 145 ? -13.227 -9.947 26.610 1.00 41.44 145 MET A CA 1
ATOM 1193 C C . MET A 1 145 ? -13.644 -11.291 27.209 1.00 41.44 145 MET A C 1
ATOM 1195 O O . MET A 1 145 ? -14.803 -11.672 27.050 1.00 41.44 145 MET A O 1
ATOM 1199 N N . PRO A 1 146 ? -12.770 -12.003 27.954 1.00 40.97 146 PRO A N 1
ATOM 1200 C CA . PRO A 1 146 ? -13.149 -13.243 28.621 1.00 40.97 146 PRO A CA 1
ATOM 1201 C C . PRO A 1 146 ? -14.173 -12.935 29.721 1.00 40.97 146 PRO A C 1
ATOM 1203 O O . PRO A 1 146 ? -13.845 -12.699 30.889 1.00 40.97 146 PRO A O 1
ATOM 1206 N N . THR A 1 147 ? -15.448 -12.905 29.342 1.00 43.53 147 THR A N 1
ATOM 1207 C CA . THR A 1 147 ? -16.562 -12.789 30.271 1.00 43.53 147 THR A CA 1
ATOM 1208 C C . THR A 1 147 ? -16.843 -14.184 30.807 1.00 43.53 147 THR A C 1
ATOM 1210 O O . THR A 1 147 ? -17.495 -15.012 30.171 1.00 43.53 147 THR A O 1
ATOM 1213 N N . VAL A 1 148 ? -16.330 -14.473 32.003 1.00 39.59 148 VAL A N 1
ATOM 1214 C CA . VAL A 1 148 ? -16.673 -15.709 32.716 1.00 39.59 148 VAL A CA 1
ATOM 1215 C C . VAL A 1 148 ? -18.183 -15.718 32.943 1.00 39.59 148 VAL A C 1
ATOM 1217 O O . VAL A 1 148 ? -18.756 -14.759 33.457 1.00 39.59 148 VAL A O 1
ATOM 1220 N N . LYS A 1 149 ? -18.837 -16.790 32.495 1.00 38.19 149 LYS A N 1
ATOM 1221 C CA . LYS A 1 149 ? -20.279 -16.999 32.635 1.00 38.19 149 LYS A CA 1
ATOM 1222 C C . LYS A 1 149 ? -20.549 -17.319 34.105 1.00 38.19 149 LYS A C 1
ATOM 1224 O O . LYS A 1 149 ? -20.397 -18.464 34.509 1.00 38.19 149 LYS A O 1
ATOM 1229 N N . VAL A 1 150 ? -20.889 -16.314 34.908 1.00 42.25 150 VAL A N 1
ATOM 1230 C CA . VAL A 1 150 ? -21.389 -16.563 36.265 1.00 42.25 150 VAL A CA 1
ATOM 1231 C C . VAL A 1 150 ? -22.817 -17.064 36.101 1.00 42.25 150 VAL A C 1
ATOM 1233 O O . VAL A 1 150 ? -23.687 -16.325 35.635 1.00 42.25 150 VAL A O 1
ATOM 1236 N N . GLN A 1 151 ? -23.050 -18.347 36.380 1.00 34.12 151 GLN A N 1
ATOM 1237 C CA . GLN A 1 151 ? -24.410 -18.864 36.447 1.00 34.12 151 GLN A CA 1
ATOM 1238 C C . GLN A 1 151 ? -25.078 -18.209 37.656 1.00 34.12 151 GLN A C 1
ATOM 1240 O O . GLN A 1 151 ? -24.809 -18.567 38.792 1.00 34.12 151 GLN A O 1
ATOM 1245 N N . ALA A 1 152 ? -25.933 -17.218 37.410 1.00 38.47 152 ALA A N 1
ATOM 1246 C CA . ALA A 1 152 ? -26.719 -16.543 38.444 1.00 38.47 152 ALA A CA 1
ATOM 1247 C C . ALA A 1 152 ? -27.910 -17.399 38.919 1.00 38.47 152 ALA A C 1
ATOM 1249 O O . ALA A 1 152 ? -28.934 -16.866 39.339 1.00 38.47 152 ALA A O 1
ATOM 1250 N N . ASN A 1 153 ? -27.809 -18.715 38.770 1.00 39.38 153 ASN A N 1
ATOM 1251 C CA . ASN A 1 153 ? -28.819 -19.668 39.173 1.00 39.38 153 ASN A CA 1
ATOM 1252 C C . ASN A 1 153 ? -28.193 -20.360 40.384 1.00 39.38 153 ASN A C 1
ATOM 1254 O O . ASN A 1 153 ? -27.187 -21.032 40.204 1.00 39.38 153 ASN A O 1
ATOM 1258 N N . GLU A 1 154 ? -28.751 -20.143 41.577 1.00 42.47 154 GLU A N 1
ATOM 1259 C CA . GLU A 1 154 ? -28.314 -20.721 42.868 1.00 42.47 154 GLU A CA 1
ATOM 1260 C C . GLU A 1 154 ? -27.254 -19.951 43.682 1.00 42.47 154 GLU A C 1
ATOM 1262 O O . GLU A 1 154 ? -26.637 -20.533 44.563 1.00 42.47 154 GLU A O 1
ATOM 1267 N N . MET A 1 155 ? -27.073 -18.641 43.480 1.00 43.69 155 MET A N 1
ATOM 1268 C CA . MET A 1 155 ? -26.307 -17.827 44.441 1.00 43.69 155 MET A CA 1
ATOM 1269 C C . MET A 1 155 ? -27.237 -17.097 45.410 1.00 43.69 155 MET A C 1
ATOM 1271 O O . MET A 1 155 ? -28.160 -16.388 44.999 1.00 43.69 155 MET A O 1
ATOM 1275 N N . THR A 1 156 ? -26.973 -17.245 46.704 1.00 48.50 156 THR A N 1
ATOM 1276 C CA . THR A 1 156 ? -27.574 -16.427 47.758 1.00 48.50 156 THR A CA 1
ATOM 1277 C C . THR A 1 156 ? -27.081 -14.978 47.661 1.00 48.50 156 THR A C 1
ATOM 1279 O O . THR A 1 156 ? -26.065 -14.672 47.032 1.00 48.50 156 THR A O 1
ATOM 1282 N N . LYS A 1 157 ? -27.818 -14.048 48.280 1.00 44.44 157 LYS A N 1
ATOM 1283 C CA . LYS A 1 157 ? -27.514 -12.606 48.255 1.00 44.44 157 LYS A CA 1
ATOM 1284 C C . LYS A 1 157 ? -26.073 -12.304 48.691 1.00 44.44 157 LYS A C 1
ATOM 1286 O O . LYS A 1 157 ? -25.403 -11.492 48.055 1.00 44.44 157 LYS A O 1
ATOM 1291 N N . ASP A 1 158 ? -25.596 -12.986 49.728 1.00 47.66 158 ASP A N 1
ATOM 1292 C CA . ASP A 1 158 ? -24.261 -12.773 50.289 1.00 47.66 158 ASP A CA 1
ATOM 1293 C C . ASP A 1 158 ? -23.161 -13.337 49.381 1.00 47.66 158 ASP A C 1
ATOM 1295 O O . ASP A 1 158 ? -22.111 -12.717 49.212 1.00 47.66 158 ASP A O 1
ATOM 1299 N N . GLU A 1 159 ? -23.418 -14.461 48.710 1.00 47.12 159 GLU A N 1
ATOM 1300 C CA . GLU A 1 159 ? -22.498 -15.028 47.720 1.00 47.12 159 GLU A CA 1
ATOM 1301 C C . GLU A 1 159 ? -22.360 -14.113 46.502 1.00 47.12 159 GLU A C 1
ATOM 1303 O O . GLU A 1 159 ? -21.258 -13.939 45.978 1.00 47.12 159 GLU A O 1
ATOM 1308 N N . LEU A 1 160 ? -23.459 -13.488 46.065 1.00 46.84 160 LEU A N 1
ATOM 1309 C CA . LEU A 1 160 ? -23.441 -12.569 44.930 1.00 46.84 160 LEU A CA 1
ATOM 1310 C C . LEU A 1 160 ? -22.666 -11.287 45.264 1.00 46.84 160 LEU A C 1
ATOM 1312 O O . LEU A 1 160 ? -21.829 -10.852 44.473 1.00 46.84 160 LEU A O 1
ATOM 1316 N N . ILE A 1 161 ? -22.897 -10.716 46.452 1.00 48.56 161 ILE A N 1
ATOM 1317 C CA . ILE A 1 161 ? -22.165 -9.542 46.952 1.00 48.56 161 ILE A CA 1
ATOM 1318 C C . ILE A 1 161 ? -20.670 -9.860 47.082 1.00 48.56 161 ILE A C 1
ATOM 1320 O O . ILE A 1 161 ? -19.834 -9.081 46.621 1.00 48.56 161 ILE A O 1
ATOM 1324 N N . ASN A 1 162 ? -20.315 -11.028 47.624 1.00 50.72 162 ASN A N 1
ATOM 1325 C CA . ASN A 1 162 ? -18.918 -11.450 47.739 1.00 50.72 162 ASN A CA 1
ATOM 1326 C C . ASN A 1 162 ? -18.256 -11.659 46.370 1.00 50.72 162 ASN A C 1
ATOM 1328 O O . ASN A 1 162 ? -17.136 -11.195 46.159 1.00 50.72 162 ASN A O 1
ATOM 1332 N N . ALA A 1 163 ? -18.953 -12.268 45.408 1.00 48.56 163 ALA A N 1
ATOM 1333 C CA . ALA A 1 163 ? -18.426 -12.453 44.057 1.00 48.56 163 ALA A CA 1
ATOM 1334 C C . ALA A 1 163 ? -18.215 -11.120 43.315 1.00 48.56 163 ALA A C 1
ATOM 1336 O O . ALA A 1 163 ? -17.222 -10.957 42.599 1.00 48.56 163 ALA A O 1
ATOM 1337 N N . ILE A 1 164 ? -19.118 -10.151 43.502 1.00 48.41 164 ILE A N 1
ATOM 1338 C CA . ILE A 1 164 ? -18.983 -8.796 42.949 1.00 48.41 164 ILE A CA 1
ATOM 1339 C C . ILE A 1 164 ? -17.783 -8.080 43.585 1.00 48.41 164 ILE A C 1
ATOM 1341 O O . ILE A 1 164 ? -16.945 -7.536 42.861 1.00 48.41 164 ILE A O 1
ATOM 1345 N N . ASN A 1 165 ? -17.645 -8.144 44.911 1.00 49.53 165 ASN A N 1
ATOM 1346 C CA . ASN A 1 165 ? -16.538 -7.522 45.639 1.00 49.53 165 ASN A CA 1
ATOM 1347 C C . ASN A 1 165 ? -15.175 -8.123 45.258 1.00 49.53 165 ASN A C 1
ATOM 1349 O O . ASN A 1 165 ? -14.226 -7.379 45.003 1.00 49.53 165 ASN A O 1
ATOM 1353 N N . GLU A 1 166 ? -15.072 -9.449 45.116 1.00 51.78 166 GLU A N 1
ATOM 1354 C CA . GLU A 1 166 ? -13.848 -10.095 44.621 1.00 51.78 166 GLU A CA 1
ATOM 1355 C C . GLU A 1 166 ? -13.493 -9.654 43.198 1.00 51.78 166 GLU A C 1
ATOM 1357 O O . GLU A 1 166 ? -12.319 -9.452 42.868 1.00 51.78 166 GLU A O 1
ATOM 1362 N N . ARG A 1 167 ? -14.494 -9.510 42.324 1.00 49.16 167 ARG A N 1
ATOM 1363 C CA . ARG A 1 167 ? -14.264 -9.107 40.934 1.00 49.16 167 ARG A CA 1
ATOM 1364 C C . ARG A 1 167 ? -13.800 -7.655 40.845 1.00 49.16 167 ARG A C 1
ATOM 1366 O O . ARG A 1 167 ? -12.873 -7.374 40.083 1.00 49.16 167 ARG A O 1
ATOM 1373 N N . LEU A 1 168 ? -14.393 -6.760 41.636 1.00 45.34 168 LEU A N 1
ATOM 1374 C CA . LEU A 1 168 ? -13.974 -5.360 41.745 1.00 45.34 168 LEU A CA 1
ATOM 1375 C C . LEU A 1 168 ? -12.535 -5.245 42.266 1.00 45.34 168 LEU A C 1
ATOM 1377 O O . LEU A 1 168 ? -11.737 -4.522 41.667 1.00 45.34 168 LEU A O 1
ATOM 1381 N N . ALA A 1 169 ? -12.166 -6.027 43.285 1.00 51.00 169 ALA A N 1
ATOM 1382 C CA . ALA A 1 169 ? -10.802 -6.054 43.815 1.00 51.00 169 ALA A CA 1
ATOM 1383 C C . ALA A 1 169 ? -9.766 -6.496 42.761 1.00 51.00 169 ALA A C 1
ATOM 1385 O O . ALA A 1 169 ? -8.705 -5.886 42.629 1.00 51.00 169 ALA A O 1
ATOM 1386 N N . ARG A 1 170 ? -10.084 -7.510 41.942 1.00 48.62 170 ARG A N 1
ATOM 1387 C CA . ARG A 1 170 ? -9.197 -7.973 40.854 1.00 48.62 170 ARG A CA 1
ATOM 1388 C C . ARG A 1 170 ? -9.033 -6.933 39.742 1.00 48.62 170 ARG A C 1
ATOM 1390 O O . ARG A 1 170 ? -7.944 -6.790 39.191 1.00 48.62 170 ARG A O 1
ATOM 1397 N N . LEU A 1 171 ? -10.098 -6.203 39.409 1.00 43.66 171 LEU A N 1
ATOM 1398 C CA . LEU A 1 171 ? -10.043 -5.131 38.410 1.00 43.66 171 LEU A CA 1
ATOM 1399 C C . LEU A 1 171 ? -9.220 -3.932 38.904 1.00 43.66 171 LEU A C 1
ATOM 1401 O O . LEU A 1 171 ? -8.452 -3.367 38.129 1.00 43.66 171 LEU A O 1
ATOM 1405 N N . GLN A 1 172 ? -9.316 -3.593 40.191 1.00 46.94 172 GLN A N 1
ATOM 1406 C CA . GLN A 1 172 ? -8.501 -2.546 40.814 1.00 46.94 172 GLN A CA 1
ATOM 1407 C C . GLN A 1 172 ? -7.018 -2.939 40.905 1.00 46.94 172 GLN A C 1
ATOM 1409 O O . GLN A 1 172 ? -6.152 -2.130 40.583 1.00 46.94 172 GLN A O 1
ATOM 1414 N N . ALA A 1 173 ? -6.711 -4.193 41.252 1.00 49.22 173 ALA A N 1
ATOM 1415 C CA . ALA A 1 173 ? -5.335 -4.692 41.294 1.00 49.22 173 ALA A CA 1
ATOM 1416 C C . ALA A 1 173 ? -4.653 -4.675 39.912 1.00 49.22 173 ALA A C 1
ATOM 1418 O O . ALA A 1 173 ? -3.491 -4.294 39.796 1.00 49.22 173 ALA A O 1
ATOM 1419 N N . ASN A 1 174 ? -5.385 -5.017 38.847 1.00 42.53 174 ASN A N 1
ATOM 1420 C CA . ASN A 1 174 ? -4.863 -4.956 37.479 1.00 42.53 174 ASN A CA 1
ATOM 1421 C C . ASN A 1 174 ? -4.734 -3.521 36.941 1.00 42.53 174 ASN A C 1
ATOM 1423 O O . ASN A 1 174 ? -3.914 -3.284 36.061 1.00 42.53 174 ASN A O 1
ATOM 1427 N N . SER A 1 175 ? -5.509 -2.569 37.471 1.00 40.94 175 SER A N 1
ATOM 1428 C CA . SER A 1 175 ? -5.399 -1.145 37.129 1.00 40.94 175 SER A CA 1
ATOM 1429 C C . SER A 1 175 ? -4.191 -0.454 37.772 1.00 40.94 175 SER A C 1
ATOM 1431 O O . SER A 1 175 ? -3.784 0.588 37.274 1.00 40.94 175 SER A O 1
ATOM 1433 N N . ASN A 1 176 ? -3.637 -1.000 38.861 1.00 42.56 176 ASN A N 1
ATOM 1434 C CA . ASN A 1 176 ? -2.482 -0.432 39.573 1.00 42.56 176 ASN A CA 1
ATOM 1435 C C . ASN A 1 176 ? -1.130 -1.023 39.126 1.00 42.56 176 ASN A C 1
ATOM 1437 O O . ASN A 1 176 ? -0.089 -0.584 39.602 1.00 42.56 176 ASN A O 1
ATOM 1441 N N . ASN A 1 177 ? -1.149 -2.019 38.234 1.00 43.09 177 ASN A N 1
ATOM 1442 C CA . ASN A 1 177 ? 0.037 -2.689 37.685 1.00 43.09 177 ASN A CA 1
ATOM 1443 C C . ASN A 1 177 ? 0.323 -2.309 36.211 1.00 43.09 177 ASN A C 1
ATOM 1445 O O . ASN A 1 177 ? 1.084 -3.006 35.537 1.00 43.09 177 ASN A O 1
ATOM 1449 N N . GLN A 1 178 ? -0.290 -1.233 35.705 1.00 37.47 178 GLN A N 1
ATOM 1450 C CA . GLN A 1 178 ? 0.014 -0.595 34.414 1.00 37.47 178 GLN A CA 1
ATOM 1451 C C . GLN A 1 178 ? 0.436 0.853 34.638 1.00 37.47 178 GLN A C 1
ATOM 1453 O O . GLN A 1 178 ? 1.303 1.315 33.866 1.00 37.47 178 GLN A O 1
#

Radius of gyration: 34.44 Å; chains: 1; bounding box: 82×41×82 Å

pLDDT: mean 70.55, std 22.08, range [34.12, 97.81]

Organism: NCBI:txid3003348

Sequence (178 aa):
MGRKKHTVVVETERSQQAFEAYWALGASRSQVKLQEKFKADRAKGIAVPTVNIRQISDWSAKYGWQNKIRVRVAEELERERIAARKEKEKDQDQARKIRRGLLNQFIKIFNEAEKNLKPDKISWTTAIEALRLILQESRAEFDDMPTVKVQANEMTKDELINAINERLARLQANSNNQ